Protein AF-A0A350DJM1-F1 (afdb_monomer_lite)

Sequence (103 aa):
NLIANALEPYRATESDVASVLETLDGQHKQLHQLINTVEQSQKSGNREVSVAQVHELGTLLYDHIRFEERELYPTVEKYLTEAELDAVYEASSDSIKRPDEGR

Structure (mmCIF, N/CA/C/O backbone):
data_AF-A0A350DJM1-F1
#
_entry.id   AF-A0A350DJM1-F1
#
loop_
_atom_site.group_PDB
_atom_site.id
_atom_site.type_symbol
_atom_site.label_atom_id
_atom_site.label_alt_id
_atom_site.label_comp_id
_atom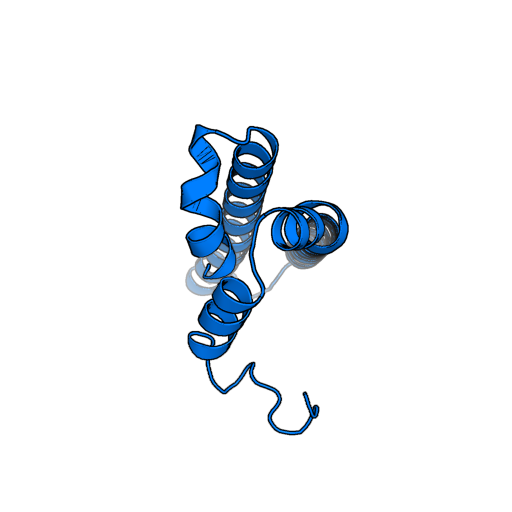_site.label_asym_id
_atom_site.label_entity_id
_atom_site.label_seq_id
_atom_site.pdbx_PDB_ins_code
_atom_site.Cartn_x
_atom_site.Cartn_y
_atom_site.Cartn_z
_atom_site.occupancy
_atom_site.B_iso_or_equiv
_atom_site.auth_seq_id
_atom_site.auth_comp_id
_atom_site.auth_asym_id
_atom_site.auth_atom_id
_atom_site.pdbx_PDB_model_num
ATOM 1 N N . ASN A 1 1 ? -6.860 -4.795 -1.250 1.00 81.75 1 ASN A N 1
ATOM 2 C CA . ASN A 1 1 ? -5.944 -4.749 -0.093 1.00 81.75 1 ASN A CA 1
ATOM 3 C C . ASN A 1 1 ? -6.802 -4.960 1.158 1.00 81.75 1 ASN A C 1
ATOM 5 O O . ASN A 1 1 ? -7.794 -4.257 1.286 1.00 81.75 1 ASN A O 1
ATOM 9 N N . LEU A 1 2 ? -6.509 -5.962 2.003 1.00 93.50 2 LEU A N 1
ATOM 10 C CA . LEU A 1 2 ? -7.354 -6.314 3.162 1.00 93.50 2 LEU A CA 1
ATOM 11 C C . LEU A 1 2 ? -7.358 -5.226 4.246 1.00 93.50 2 LEU A C 1
ATOM 13 O O . LEU A 1 2 ? -8.419 -4.905 4.769 1.00 93.50 2 LEU A O 1
ATOM 17 N N . 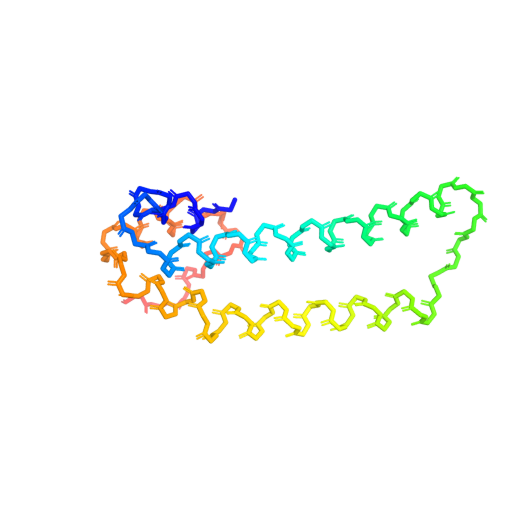ILE A 1 3 ? -6.202 -4.614 4.514 1.00 94.00 3 ILE A N 1
ATOM 18 C CA . ILE A 1 3 ? -6.065 -3.497 5.460 1.00 94.00 3 ILE A CA 1
ATOM 19 C C . ILE A 1 3 ? -6.883 -2.292 4.987 1.00 94.00 3 ILE A C 1
ATOM 21 O O . ILE A 1 3 ? -7.625 -1.705 5.768 1.00 94.00 3 ILE A O 1
ATOM 25 N N . ALA A 1 4 ? -6.806 -1.959 3.694 1.00 95.25 4 ALA A N 1
ATOM 26 C CA . ALA A 1 4 ? -7.590 -0.859 3.131 1.00 95.25 4 ALA A CA 1
ATOM 27 C C . ALA A 1 4 ? -9.102 -1.075 3.324 1.00 95.25 4 ALA A C 1
ATOM 29 O O . ALA A 1 4 ? -9.810 -0.159 3.727 1.00 95.25 4 ALA A O 1
ATOM 30 N N . ASN A 1 5 ? -9.587 -2.304 3.111 1.00 96.81 5 ASN A N 1
ATOM 31 C CA . ASN A 1 5 ? -10.994 -2.645 3.331 1.00 96.81 5 ASN A CA 1
ATOM 32 C C . ASN A 1 5 ? -11.402 -2.526 4.808 1.00 96.81 5 ASN A C 1
ATOM 34 O O . ASN A 1 5 ? -12.525 -2.118 5.089 1.00 96.81 5 ASN A O 1
ATOM 38 N N . ALA A 1 6 ? -10.511 -2.890 5.735 1.00 97.12 6 ALA A N 1
ATOM 39 C CA . ALA A 1 6 ? -10.766 -2.782 7.169 1.00 97.12 6 ALA A CA 1
ATOM 40 C C . ALA A 1 6 ? -10.805 -1.320 7.647 1.00 97.12 6 ALA A C 1
ATOM 42 O O . ALA A 1 6 ? -11.571 -0.992 8.546 1.00 97.12 6 ALA A O 1
ATOM 43 N N . LEU A 1 7 ? -10.029 -0.434 7.016 1.00 97.44 7 LEU A N 1
ATOM 44 C CA . LEU A 1 7 ? -10.022 1.002 7.307 1.00 97.44 7 LEU A CA 1
ATOM 45 C C . LEU A 1 7 ? -11.159 1.784 6.626 1.00 97.44 7 LEU A C 1
ATOM 47 O O . LEU A 1 7 ? -11.532 2.851 7.110 1.00 97.44 7 LEU A O 1
ATOM 51 N N . GLU A 1 8 ? -11.736 1.278 5.532 1.00 96.81 8 GLU A N 1
ATOM 52 C CA . GLU A 1 8 ? -12.773 1.978 4.754 1.00 96.81 8 GLU A CA 1
ATOM 53 C C . GLU A 1 8 ? -13.956 2.516 5.593 1.00 96.81 8 GLU A C 1
ATOM 55 O O . GLU A 1 8 ? -14.382 3.645 5.330 1.00 96.81 8 GLU A O 1
ATOM 60 N N . PRO A 1 9 ? -14.474 1.815 6.628 1.00 97.12 9 PRO A N 1
ATOM 61 C CA . PRO A 1 9 ? -15.548 2.340 7.475 1.00 97.12 9 PRO A CA 1
ATOM 62 C C . PRO A 1 9 ? -15.216 3.672 8.167 1.00 97.12 9 PRO A C 1
ATOM 64 O O . PRO A 1 9 ? -16.119 4.473 8.406 1.00 97.12 9 PRO A O 1
ATOM 67 N N . TYR A 1 10 ? -13.937 3.932 8.451 1.00 97.12 10 TYR A N 1
ATOM 68 C CA . TYR A 1 10 ? -13.468 5.146 9.126 1.00 97.12 10 TYR A CA 1
ATOM 69 C C . TYR A 1 10 ? -13.242 6.315 8.154 1.00 97.12 10 TYR A C 1
ATOM 71 O O . TYR A 1 10 ? -13.169 7.468 8.572 1.00 97.12 10 TYR A O 1
ATOM 79 N N . ARG A 1 11 ? -13.191 6.059 6.839 1.00 96.88 11 ARG A N 1
ATOM 80 C CA . ARG A 1 11 ? -12.838 7.049 5.807 1.00 96.88 11 ARG A CA 1
ATOM 81 C C . ARG A 1 11 ? -13.709 8.307 5.815 1.00 96.88 11 ARG A C 1
ATOM 83 O O . ARG A 1 11 ? -13.233 9.389 5.485 1.00 96.88 11 ARG A O 1
ATOM 90 N N . ALA A 1 12 ? -14.996 8.167 6.128 1.00 95.62 12 ALA A N 1
ATOM 91 C CA . ALA A 1 12 ? -15.943 9.281 6.086 1.00 95.62 12 ALA A CA 1
ATOM 92 C C . ALA A 1 12 ? -15.822 10.224 7.294 1.00 95.62 12 ALA A C 1
ATOM 94 O O . ALA A 1 12 ? -16.204 11.390 7.191 1.00 95.62 12 ALA A O 1
ATOM 95 N N . THR A 1 13 ? -15.330 9.724 8.429 1.00 96.44 13 THR A N 1
ATOM 96 C CA . THR A 1 13 ? -15.272 10.467 9.696 1.00 96.44 13 THR A CA 1
ATOM 97 C C . THR A 1 13 ? -13.851 10.867 10.080 1.00 96.44 13 THR A C 1
ATOM 99 O O . THR A 1 13 ? -13.673 11.889 10.737 1.00 96.44 13 THR A O 1
ATOM 102 N N . GLU A 1 14 ? -12.848 10.120 9.621 1.00 97.50 14 GLU A N 1
ATOM 103 C CA . GLU A 1 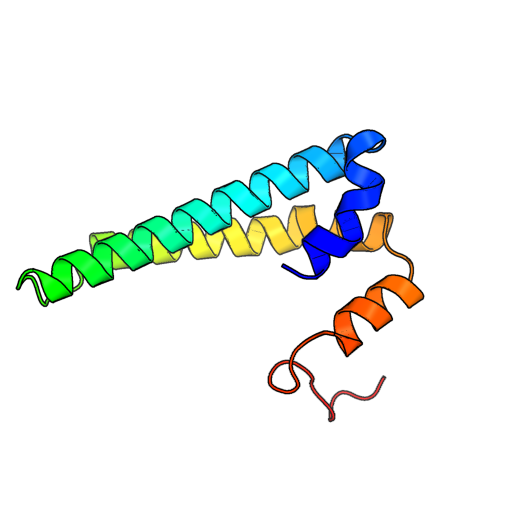14 ? -11.442 10.284 9.982 1.00 97.50 14 GLU A CA 1
ATOM 104 C C . GLU A 1 14 ? -10.631 10.737 8.758 1.00 97.50 14 GLU A C 1
ATOM 106 O O . GLU A 1 14 ? -10.364 9.975 7.824 1.00 97.50 14 GLU A O 1
ATOM 111 N N . SER A 1 15 ? -10.252 12.018 8.729 1.00 96.31 15 SER A N 1
ATOM 112 C CA . SER A 1 15 ? -9.571 12.611 7.568 1.00 96.31 15 SER A CA 1
ATOM 113 C C . SER A 1 15 ? -8.172 12.039 7.318 1.00 96.31 15 SER A C 1
ATOM 115 O O . SER A 1 15 ? -7.720 12.004 6.175 1.00 96.31 15 SER A O 1
ATOM 117 N N . ASP A 1 16 ? -7.478 11.606 8.372 1.00 96.12 16 ASP A N 1
ATOM 118 C CA . ASP A 1 16 ? -6.186 10.920 8.273 1.00 96.12 16 ASP A CA 1
ATOM 119 C C . ASP A 1 16 ? -6.339 9.544 7.609 1.00 96.12 16 ASP A C 1
ATOM 121 O O . ASP A 1 16 ? -5.581 9.236 6.690 1.00 96.12 16 ASP A O 1
ATOM 125 N N . VAL A 1 17 ? -7.377 8.776 7.960 1.00 98.06 17 VAL A N 1
ATOM 126 C CA . VAL A 1 17 ? -7.707 7.517 7.270 1.00 98.06 17 VAL A CA 1
ATOM 127 C C . VAL A 1 17 ? -7.968 7.758 5.784 1.00 98.06 17 VAL A C 1
ATOM 129 O O . VAL A 1 17 ? -7.413 7.053 4.941 1.00 98.06 17 VAL A O 1
ATOM 132 N N . ALA A 1 18 ? -8.757 8.777 5.432 1.00 98.00 18 ALA A N 1
ATOM 133 C CA . ALA A 1 18 ? -9.011 9.106 4.029 1.00 98.00 18 ALA A CA 1
ATOM 134 C C . ALA A 1 18 ? -7.722 9.429 3.253 1.00 98.00 18 ALA A C 1
ATOM 136 O O . ALA A 1 18 ? -7.526 8.915 2.151 1.00 98.00 18 ALA A O 1
ATOM 137 N N . SER A 1 19 ? -6.835 10.229 3.850 1.00 98.19 19 SER A N 1
ATOM 138 C CA . SER A 1 19 ? -5.542 10.607 3.267 1.00 98.19 19 SER A CA 1
ATOM 139 C C . SER A 1 19 ? -4.621 9.400 3.055 1.00 98.19 19 SER A C 1
ATOM 141 O O . SER A 1 19 ? -3.987 9.264 2.003 1.00 98.19 19 SER A O 1
ATOM 143 N N . VAL A 1 20 ? -4.550 8.501 4.039 1.00 98.19 20 VAL A N 1
ATOM 144 C CA . VAL A 1 20 ? -3.730 7.286 3.965 1.00 98.19 20 VAL A CA 1
ATOM 145 C C . VAL A 1 20 ? -4.252 6.336 2.885 1.00 98.19 20 VAL A C 1
ATOM 147 O O . VAL A 1 20 ? -3.466 5.834 2.083 1.00 98.19 20 VAL A O 1
ATOM 150 N N . LEU A 1 21 ? -5.570 6.132 2.798 1.00 98.25 21 LEU A N 1
ATOM 151 C CA . LEU A 1 21 ? -6.173 5.271 1.776 1.00 98.25 21 LEU A CA 1
ATOM 152 C C . LEU A 1 21 ? -5.978 5.816 0.355 1.00 98.25 21 LEU A C 1
ATOM 154 O O . LEU A 1 21 ? -5.686 5.045 -0.560 1.00 98.25 21 LEU A O 1
ATOM 158 N N . GLU A 1 22 ? -6.099 7.132 0.161 1.00 98.31 22 GLU A N 1
ATOM 159 C CA . GLU A 1 22 ? -5.837 7.772 -1.134 1.00 98.31 22 GLU A CA 1
ATOM 160 C C . GLU A 1 22 ? -4.368 7.623 -1.552 1.00 98.31 22 GLU A C 1
ATOM 162 O O . GLU A 1 22 ? -4.076 7.258 -2.694 1.00 98.31 22 GLU A O 1
ATOM 167 N N . THR A 1 23 ? -3.442 7.840 -0.615 1.00 98.38 23 THR A N 1
ATOM 168 C CA . THR A 1 23 ? -2.002 7.695 -0.872 1.00 98.38 23 THR A CA 1
ATOM 169 C C . THR A 1 23 ? -1.642 6.250 -1.221 1.00 98.38 23 THR A C 1
ATOM 171 O O . THR A 1 23 ? -0.932 6.014 -2.200 1.00 98.38 23 THR A O 1
ATOM 174 N N . LEU A 1 24 ? -2.182 5.281 -0.476 1.00 98.25 24 LEU A N 1
ATOM 175 C CA . LEU A 1 24 ? -1.976 3.853 -0.713 1.00 98.25 24 LEU A CA 1
ATOM 176 C C . LEU A 1 24 ? -2.442 3.433 -2.117 1.00 98.25 24 LEU A C 1
ATOM 178 O O . LEU A 1 24 ? -1.695 2.787 -2.855 1.00 98.25 24 LEU A O 1
ATOM 182 N N . ASP A 1 25 ? -3.657 3.830 -2.508 1.00 97.88 25 ASP A N 1
ATOM 183 C CA . ASP A 1 25 ? -4.208 3.543 -3.838 1.00 97.88 25 ASP A CA 1
ATOM 184 C C . ASP A 1 25 ? -3.375 4.197 -4.954 1.00 97.88 25 ASP A C 1
ATOM 186 O O . ASP A 1 25 ? -3.089 3.565 -5.976 1.00 97.88 25 ASP A O 1
ATOM 190 N N . GLY A 1 26 ? -2.915 5.435 -4.744 1.00 98.19 26 GLY A N 1
ATOM 191 C CA . GLY A 1 26 ? -2.021 6.136 -5.664 1.00 98.19 26 GLY A CA 1
ATOM 192 C C . GLY A 1 26 ? -0.702 5.393 -5.895 1.00 98.19 26 GLY A C 1
ATOM 193 O O . GLY A 1 26 ? -0.333 5.134 -7.044 1.00 98.19 26 GLY A O 1
ATOM 194 N N . GLN A 1 27 ? -0.026 4.986 -4.819 1.00 98.25 27 GLN A N 1
ATOM 195 C CA . GLN A 1 27 ? 1.237 4.245 -4.893 1.00 98.25 27 GLN A CA 1
ATOM 196 C C . GLN A 1 27 ? 1.064 2.874 -5.570 1.00 98.25 27 GLN A C 1
ATOM 198 O O . GLN A 1 27 ? 1.863 2.497 -6.432 1.00 98.25 27 GLN A O 1
ATOM 203 N N . HIS A 1 28 ? -0.010 2.139 -5.256 1.00 97.94 28 HIS A N 1
ATOM 204 C CA . HIS A 1 28 ? -0.313 0.851 -5.898 1.00 97.94 28 HIS A CA 1
ATOM 205 C C . HIS A 1 28 ? -0.591 1.005 -7.396 1.00 97.94 28 HIS A C 1
ATOM 207 O O . HIS A 1 28 ? -0.111 0.203 -8.201 1.00 97.94 28 HIS A O 1
ATOM 213 N N . LYS A 1 29 ? -1.306 2.060 -7.804 1.00 98.12 29 LYS A N 1
ATOM 214 C CA . LYS A 1 29 ? -1.512 2.380 -9.225 1.00 98.12 29 LYS A CA 1
ATOM 215 C C . LYS A 1 29 ? -0.196 2.663 -9.944 1.00 98.12 29 LYS A C 1
ATOM 217 O O . LYS A 1 29 ? -0.012 2.144 -11.042 1.00 98.12 29 LYS A O 1
ATOM 222 N N . GLN A 1 30 ? 0.713 3.428 -9.340 1.00 98.19 30 GLN A N 1
ATOM 223 C CA . GLN A 1 30 ? 2.028 3.718 -9.927 1.00 98.19 30 GLN A CA 1
ATOM 224 C C . GLN A 1 30 ? 2.861 2.444 -10.117 1.00 98.1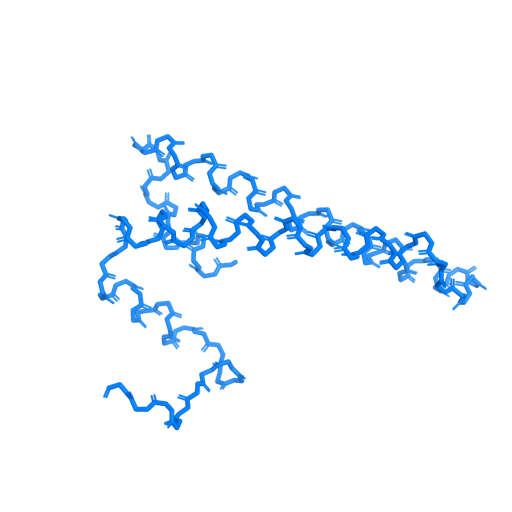9 30 GLN A C 1
ATOM 226 O O . GLN A 1 30 ? 3.379 2.205 -11.208 1.00 98.19 30 GLN A O 1
ATOM 231 N N . LEU A 1 31 ? 2.922 1.580 -9.098 1.00 97.75 31 LEU A N 1
ATOM 232 C CA . LEU A 1 31 ? 3.615 0.290 -9.185 1.00 97.75 31 LEU A CA 1
ATOM 233 C C . LEU A 1 31 ? 3.036 -0.592 -10.300 1.00 97.75 31 LEU A C 1
ATOM 235 O O . LEU A 1 31 ? 3.778 -1.095 -11.146 1.00 97.75 31 LEU A O 1
ATOM 239 N N . HIS A 1 32 ? 1.709 -0.737 -10.361 1.00 97.00 32 HIS A N 1
ATOM 240 C CA . HIS A 1 32 ? 1.056 -1.506 -11.421 1.00 97.00 32 HIS A CA 1
ATOM 241 C C . HIS A 1 32 ? 1.288 -0.907 -12.812 1.00 97.00 32 HIS A C 1
ATOM 243 O O . HIS A 1 32 ? 1.494 -1.649 -13.771 1.00 97.00 32 HIS A O 1
ATOM 249 N N . GLN A 1 33 ? 1.268 0.419 -12.951 1.00 97.62 33 GLN A N 1
ATOM 250 C CA . GLN A 1 33 ? 1.543 1.091 -14.222 1.00 97.62 33 GLN A CA 1
ATOM 251 C C . GLN A 1 33 ? 2.967 0.820 -14.712 1.00 97.62 33 GLN A C 1
ATOM 253 O O . GLN A 1 33 ? 3.144 0.507 -15.893 1.00 97.62 33 GLN A O 1
ATOM 258 N N . LEU A 1 34 ? 3.963 0.878 -13.823 1.00 96.31 34 LEU A N 1
ATOM 259 C CA . LEU A 1 34 ? 5.348 0.562 -14.168 1.00 96.31 34 LEU A CA 1
ATOM 260 C C . LEU A 1 34 ? 5.485 -0.894 -14.629 1.00 96.31 34 LEU A C 1
ATOM 262 O O . LEU A 1 34 ? 6.018 -1.145 -15.711 1.00 96.31 34 LEU A O 1
ATOM 266 N N . ILE A 1 35 ? 4.941 -1.845 -13.861 1.00 94.94 35 ILE A N 1
ATOM 267 C CA . ILE A 1 35 ? 4.975 -3.277 -14.199 1.00 94.94 35 ILE A CA 1
ATOM 268 C C . ILE A 1 35 ? 4.309 -3.524 -15.557 1.00 94.94 35 ILE A C 1
ATOM 270 O O . ILE A 1 35 ? 4.920 -4.113 -16.448 1.00 94.94 35 ILE A O 1
ATOM 274 N N . ASN A 1 36 ? 3.101 -2.994 -15.765 1.00 95.12 36 ASN A N 1
ATOM 275 C CA . ASN A 1 36 ? 2.373 -3.140 -17.026 1.00 95.12 36 ASN A CA 1
ATOM 276 C C . ASN A 1 36 ? 3.151 -2.555 -18.213 1.00 95.12 36 ASN A C 1
ATOM 278 O O . ASN A 1 36 ? 3.171 -3.147 -19.291 1.00 95.12 36 ASN A O 1
ATOM 282 N N . THR A 1 37 ? 3.815 -1.413 -18.025 1.00 92.44 37 THR A N 1
ATOM 283 C CA . THR A 1 37 ? 4.631 -0.769 -19.066 1.00 92.44 37 THR A CA 1
ATOM 284 C C . THR A 1 37 ? 5.837 -1.629 -19.444 1.00 92.44 37 THR A C 1
ATOM 286 O O . THR A 1 37 ? 6.145 -1.790 -20.631 1.00 92.44 37 THR A O 1
ATOM 289 N N . VAL A 1 38 ? 6.507 -2.223 -18.451 1.00 91.44 38 VAL A N 1
ATOM 290 C CA . VAL A 1 38 ? 7.621 -3.156 -18.671 1.00 91.44 38 VAL A CA 1
ATOM 291 C C . VAL A 1 38 ? 7.132 -4.396 -19.423 1.00 91.44 38 VAL A C 1
ATOM 293 O O . VAL A 1 38 ? 7.691 -4.740 -20.466 1.00 91.44 38 VAL A O 1
ATOM 296 N N . GLU A 1 39 ? 6.041 -5.019 -18.975 1.00 91.44 39 GLU A N 1
ATOM 297 C CA . GLU A 1 39 ? 5.476 -6.207 -19.625 1.00 91.44 39 GLU A CA 1
ATOM 298 C C . GLU A 1 39 ? 5.039 -5.945 -21.074 1.00 91.44 39 GLU A C 1
ATOM 300 O O . GLU A 1 39 ? 5.267 -6.770 -21.964 1.00 91.44 39 GLU A O 1
ATOM 305 N N . GLN A 1 40 ? 4.405 -4.799 -21.340 1.00 90.19 40 GLN A N 1
ATOM 306 C CA . GLN A 1 40 ? 3.983 -4.411 -22.689 1.00 90.19 40 GLN A CA 1
ATOM 307 C C . GLN A 1 40 ? 5.179 -4.169 -23.616 1.00 90.19 40 GLN A C 1
ATOM 309 O O . GLN A 1 40 ? 5.146 -4.575 -24.783 1.00 90.19 40 GLN A O 1
ATOM 314 N N . SER A 1 41 ? 6.253 -3.569 -23.096 1.00 87.31 41 SER A N 1
ATOM 315 C CA . SER A 1 41 ? 7.501 -3.364 -23.841 1.00 87.31 41 SER A CA 1
ATOM 316 C C . SER A 1 41 ? 8.138 -4.700 -24.233 1.00 87.31 41 SER A C 1
ATOM 318 O O . SER A 1 41 ? 8.505 -4.892 -25.396 1.00 87.31 41 SER A O 1
ATOM 320 N N . GLN A 1 42 ? 8.156 -5.665 -23.306 1.00 87.69 42 GLN A N 1
ATOM 321 C CA . GLN A 1 42 ? 8.655 -7.021 -23.552 1.00 87.69 42 GLN A CA 1
ATOM 322 C C . GLN A 1 42 ? 7.833 -7.776 -24.600 1.00 87.69 42 GLN A C 1
ATOM 324 O O . GLN A 1 42 ? 8.404 -8.420 -25.485 1.00 87.69 42 GLN A O 1
ATOM 329 N N . LYS A 1 43 ? 6.500 -7.654 -24.561 1.00 86.81 43 LYS A N 1
ATOM 330 C CA . LYS A 1 43 ? 5.600 -8.245 -25.570 1.00 86.81 43 LYS A CA 1
ATOM 331 C C . LYS A 1 43 ? 5.781 -7.623 -26.959 1.00 86.81 43 LYS A C 1
ATOM 333 O O . LYS A 1 43 ? 5.633 -8.323 -27.957 1.00 86.81 43 LYS A O 1
ATOM 338 N N . SER A 1 44 ? 6.149 -6.344 -27.029 1.00 84.69 44 SER A N 1
ATOM 339 C CA . SER A 1 44 ? 6.326 -5.590 -28.282 1.00 84.69 44 SER A CA 1
ATOM 340 C C . SER A 1 44 ? 7.708 -5.768 -28.928 1.00 84.69 44 SER A C 1
ATOM 342 O O . SER A 1 44 ? 8.033 -5.086 -29.897 1.00 84.69 44 SER A O 1
ATOM 344 N N . GLY A 1 45 ? 8.531 -6.689 -28.414 1.00 79.12 45 GLY A N 1
ATOM 345 C CA . GLY A 1 45 ? 9.842 -7.027 -28.974 1.00 79.12 45 GLY A CA 1
ATOM 346 C C . GLY A 1 45 ? 11.026 -6.317 -28.316 1.00 79.12 45 GLY A C 1
ATOM 347 O O . GLY A 1 45 ? 12.165 -6.665 -28.622 1.00 79.12 45 GLY A O 1
ATOM 348 N N . ASN A 1 46 ? 10.789 -5.400 -27.372 1.00 76.31 46 ASN A N 1
ATOM 349 C CA . ASN A 1 46 ? 11.849 -4.816 -26.557 1.00 76.31 46 ASN A CA 1
ATOM 350 C C . ASN A 1 46 ? 12.086 -5.681 -25.310 1.00 76.31 46 ASN A C 1
ATOM 352 O O . ASN A 1 46 ? 11.415 -5.528 -24.294 1.00 76.31 46 ASN A O 1
ATOM 356 N N . ARG A 1 47 ? 12.999 -6.651 -25.410 1.00 74.81 47 ARG A N 1
ATOM 357 C CA . ARG A 1 47 ? 13.176 -7.701 -24.389 1.00 74.81 47 ARG A CA 1
ATOM 358 C C . ARG A 1 47 ? 13.973 -7.267 -23.160 1.00 74.81 47 ARG A C 1
ATOM 360 O O . ARG A 1 47 ? 13.961 -7.990 -22.165 1.00 74.81 47 ARG A O 1
ATOM 367 N N . GLU A 1 48 ? 14.662 -6.134 -23.223 1.00 86.44 48 GLU A N 1
ATOM 368 C CA . GLU A 1 48 ? 15.556 -5.695 -22.156 1.00 86.44 48 GLU A CA 1
ATOM 369 C C . GLU A 1 48 ? 14.844 -4.774 -21.165 1.00 86.44 48 GLU A C 1
ATOM 371 O O . GLU A 1 48 ? 14.191 -3.801 -21.542 1.00 86.44 48 GLU A O 1
ATOM 376 N N . VAL A 1 49 ? 15.002 -5.082 -19.877 1.00 90.38 49 VAL A N 1
ATOM 377 C CA . VAL A 1 49 ? 14.637 -4.174 -18.789 1.00 90.38 49 VAL A CA 1
ATOM 378 C C . VAL A 1 49 ? 15.751 -3.143 -18.657 1.00 90.38 49 VAL A C 1
ATOM 380 O O . VAL A 1 49 ? 16.915 -3.490 -18.463 1.00 90.38 49 VAL A O 1
ATOM 383 N N . SER A 1 50 ? 15.398 -1.868 -18.768 1.00 91.75 50 SER A N 1
ATOM 384 C CA . SER A 1 50 ? 16.359 -0.773 -18.664 1.00 91.75 50 SER A CA 1
ATOM 385 C C . SER A 1 50 ? 16.747 -0.487 -17.211 1.00 91.75 50 SER A C 1
ATOM 387 O O . SER A 1 50 ? 15.954 -0.657 -16.285 1.00 91.75 50 SER A O 1
ATOM 389 N N . VAL A 1 51 ? 17.955 0.048 -17.013 1.00 94.25 51 VAL A N 1
ATOM 390 C CA . VAL A 1 51 ? 18.420 0.536 -15.700 1.00 94.25 51 VAL A CA 1
ATOM 391 C C . VAL A 1 51 ? 17.465 1.585 -15.119 1.00 94.25 51 VAL A C 1
ATOM 393 O O . VAL A 1 51 ? 17.225 1.589 -13.915 1.00 94.25 51 VAL A O 1
ATOM 396 N N . ALA A 1 52 ? 16.880 2.437 -15.966 1.00 93.75 52 ALA A N 1
ATOM 397 C CA . ALA A 1 52 ? 15.913 3.446 -15.544 1.00 93.75 52 ALA A CA 1
ATOM 398 C C . ALA A 1 52 ? 14.648 2.816 -14.937 1.00 93.75 52 ALA A C 1
ATOM 400 O O . ALA A 1 52 ? 14.221 3.241 -13.870 1.00 93.75 52 ALA A O 1
ATOM 401 N N . GLN A 1 53 ? 14.108 1.758 -1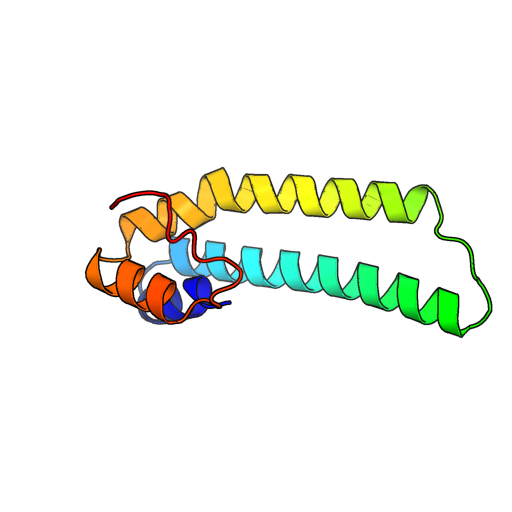5.554 1.00 94.44 53 GLN A N 1
ATOM 402 C CA . GLN A 1 53 ? 12.943 1.033 -15.026 1.00 94.44 53 GLN A CA 1
ATOM 403 C C . GLN A 1 53 ? 13.247 0.346 -13.689 1.00 94.44 53 GLN A C 1
ATOM 405 O O . GLN A 1 53 ? 12.412 0.356 -12.788 1.00 94.44 53 GLN A O 1
ATOM 410 N N . VAL A 1 54 ? 14.447 -0.225 -13.532 1.00 95.44 54 VAL A N 1
ATOM 411 C CA . VAL A 1 54 ? 14.872 -0.825 -12.253 1.00 95.44 54 VAL A CA 1
ATOM 412 C C . VAL A 1 54 ? 15.001 0.242 -11.168 1.00 95.44 54 VAL A C 1
ATOM 414 O O . VAL A 1 54 ? 14.550 0.032 -10.044 1.00 95.44 54 VAL A O 1
ATOM 417 N N . HIS A 1 55 ? 15.598 1.389 -11.497 1.00 97.75 55 HIS A N 1
ATOM 418 C CA . HIS A 1 55 ? 15.733 2.499 -10.559 1.00 97.75 55 HIS A CA 1
ATOM 419 C C . HIS A 1 55 ? 14.363 3.043 -10.136 1.00 97.75 55 HIS A C 1
ATOM 421 O O . HIS A 1 55 ? 14.129 3.243 -8.949 1.00 97.75 55 HIS A O 1
ATOM 427 N N . GLU A 1 56 ? 13.447 3.237 -11.085 1.00 97.56 56 GLU A N 1
ATOM 428 C CA . GLU A 1 56 ? 12.083 3.696 -10.813 1.00 97.56 56 GLU A CA 1
ATOM 429 C C . GLU A 1 56 ? 11.324 2.722 -9.905 1.00 97.56 56 GLU A C 1
ATOM 431 O O . GLU A 1 56 ? 10.732 3.149 -8.915 1.00 97.56 56 GLU A O 1
ATOM 436 N N . LEU A 1 57 ? 11.420 1.412 -10.164 1.00 97.44 57 LEU A N 1
ATOM 437 C CA . LEU A 1 57 ? 10.837 0.395 -9.286 1.00 97.44 57 LEU A CA 1
ATOM 438 C C . LEU A 1 57 ? 11.422 0.477 -7.871 1.00 97.44 57 LEU A C 1
ATOM 440 O O . LEU A 1 57 ? 10.678 0.428 -6.894 1.00 97.44 57 LEU A O 1
ATOM 444 N N . GLY A 1 58 ? 12.745 0.622 -7.760 1.00 97.88 58 GLY A N 1
ATOM 445 C CA . GLY A 1 58 ? 13.428 0.769 -6.478 1.00 97.88 58 GLY A CA 1
ATOM 446 C C . GLY A 1 58 ? 12.951 1.993 -5.695 1.00 97.88 58 GLY A C 1
ATOM 447 O O . GLY A 1 58 ? 12.691 1.882 -4.500 1.00 97.88 58 GLY A O 1
ATOM 448 N N . THR A 1 59 ? 12.782 3.137 -6.363 1.00 98.25 59 THR A N 1
ATOM 449 C CA . THR A 1 59 ? 12.237 4.357 -5.750 1.00 98.25 59 THR A CA 1
ATOM 450 C C . THR A 1 59 ? 10.792 4.161 -5.297 1.00 98.25 59 THR A C 1
ATOM 452 O O . THR A 1 59 ? 10.492 4.421 -4.136 1.00 98.25 59 THR A O 1
ATOM 455 N N . LEU A 1 60 ? 9.916 3.635 -6.161 1.00 98.38 60 LEU A N 1
ATOM 456 C CA . LEU A 1 60 ? 8.508 3.416 -5.814 1.00 98.38 60 LEU A CA 1
ATOM 457 C C . LEU A 1 60 ? 8.350 2.456 -4.630 1.00 98.38 60 LEU A C 1
ATOM 459 O O . LEU A 1 60 ? 7.566 2.731 -3.728 1.00 98.38 60 LEU A O 1
ATOM 463 N N . LEU A 1 61 ? 9.106 1.354 -4.599 1.00 98.44 61 LEU A N 1
ATOM 464 C CA . LEU A 1 61 ? 9.069 0.408 -3.480 1.00 98.44 61 LEU A CA 1
ATOM 465 C C . LEU A 1 61 ? 9.608 1.025 -2.189 1.00 98.44 61 LEU A C 1
ATOM 467 O O . LEU A 1 61 ? 9.035 0.810 -1.125 1.00 98.44 61 LEU A O 1
ATOM 471 N N . TYR A 1 62 ? 10.692 1.796 -2.273 1.00 98.38 62 TYR A N 1
ATOM 472 C CA . TYR A 1 62 ? 11.261 2.481 -1.116 1.00 98.38 62 TYR A CA 1
ATOM 473 C C . TYR A 1 62 ? 10.274 3.471 -0.494 1.00 98.38 62 TYR A C 1
ATOM 475 O O . TYR A 1 62 ? 10.068 3.457 0.722 1.00 98.38 62 TYR A O 1
ATOM 483 N N . ASP A 1 63 ? 9.653 4.306 -1.325 1.00 98.31 63 ASP A N 1
ATOM 484 C CA . ASP A 1 63 ? 8.674 5.293 -0.877 1.00 98.31 63 ASP A CA 1
ATOM 485 C C . ASP A 1 63 ? 7.408 4.612 -0.344 1.00 98.31 63 ASP A C 1
ATOM 487 O O . ASP A 1 63 ? 6.867 5.035 0.679 1.00 98.31 63 ASP A O 1
ATOM 491 N N . HIS A 1 64 ? 6.974 3.524 -0.987 1.00 98.38 64 HIS A N 1
ATOM 492 C CA . HIS A 1 64 ? 5.816 2.744 -0.563 1.00 98.38 64 HIS A CA 1
ATOM 493 C C . HIS A 1 64 ? 6.020 2.101 0.812 1.00 98.38 64 HIS A C 1
ATOM 495 O O . HIS A 1 64 ? 5.226 2.346 1.715 1.00 98.38 64 HIS A O 1
ATOM 501 N N . ILE A 1 65 ? 7.120 1.368 1.015 1.00 98.12 65 ILE A N 1
ATOM 502 C CA . ILE A 1 65 ? 7.418 0.715 2.300 1.00 98.12 65 ILE A CA 1
ATOM 503 C C . ILE A 1 65 ? 7.530 1.754 3.419 1.00 98.12 65 ILE A C 1
ATOM 505 O O . ILE A 1 65 ? 6.977 1.574 4.500 1.00 98.12 65 ILE A O 1
ATOM 509 N N . ARG A 1 66 ? 8.198 2.887 3.166 1.00 98.44 66 ARG A N 1
ATOM 510 C CA . ARG A 1 66 ? 8.300 3.949 4.176 1.00 98.44 66 ARG A CA 1
ATOM 511 C C . ARG A 1 66 ? 6.971 4.589 4.518 1.00 98.44 66 ARG A C 1
ATOM 513 O O . ARG A 1 66 ? 6.776 4.964 5.671 1.00 98.44 66 ARG A O 1
ATOM 520 N N . PHE A 1 67 ? 6.104 4.766 3.531 1.00 98.62 67 PHE A N 1
ATOM 521 C CA . PHE A 1 67 ? 4.752 5.240 3.768 1.00 98.62 67 PHE A CA 1
ATOM 522 C C . PHE A 1 67 ? 3.964 4.231 4.611 1.00 98.62 67 PHE A C 1
ATOM 524 O O . PHE A 1 67 ? 3.310 4.629 5.573 1.00 98.62 67 PHE A O 1
ATOM 531 N N . GLU A 1 68 ? 4.079 2.934 4.313 1.00 98.06 68 GLU A N 1
ATOM 532 C CA . GLU A 1 68 ? 3.414 1.901 5.102 1.00 98.06 68 GLU A CA 1
ATOM 533 C C . GLU A 1 68 ? 3.868 1.930 6.568 1.00 98.06 68 GLU A C 1
ATOM 535 O O . GLU A 1 68 ? 3.044 2.004 7.475 1.00 98.06 68 GLU A O 1
ATOM 540 N N . GLU A 1 69 ? 5.181 1.966 6.800 1.00 98.38 69 GLU A N 1
ATOM 541 C CA . GLU A 1 69 ? 5.773 1.977 8.142 1.00 98.38 69 GLU A CA 1
ATOM 542 C C . GLU A 1 69 ? 5.448 3.234 8.958 1.00 98.38 69 GLU A C 1
ATOM 544 O O . GLU A 1 69 ? 5.315 3.158 10.179 1.00 98.38 69 GLU A O 1
ATOM 549 N N . ARG A 1 70 ? 5.375 4.403 8.313 1.00 98.25 70 ARG A N 1
ATOM 550 C CA . ARG A 1 70 ? 5.269 5.698 9.009 1.00 98.25 70 ARG A CA 1
ATOM 551 C C . ARG A 1 70 ? 3.855 6.233 9.118 1.00 98.25 70 ARG A C 1
ATOM 553 O O . ARG A 1 70 ? 3.586 6.991 10.042 1.00 98.25 70 ARG A O 1
ATOM 560 N N . GLU A 1 71 ? 2.989 5.860 8.186 1.00 98.38 71 GLU A N 1
ATOM 561 C CA . GLU A 1 71 ? 1.645 6.420 8.081 1.00 98.38 71 GLU A CA 1
ATOM 562 C C . GLU A 1 71 ? 0.598 5.306 8.156 1.00 98.38 71 GLU A C 1
ATOM 564 O O . GLU A 1 71 ? -0.230 5.314 9.064 1.00 98.38 71 GLU A O 1
ATOM 569 N N . LEU A 1 72 ? 0.661 4.298 7.272 1.00 98.25 72 LEU A N 1
ATOM 570 C CA . LEU A 1 72 ? -0.380 3.263 7.206 1.00 98.25 72 LEU A CA 1
ATOM 571 C C . LEU A 1 72 ? -0.476 2.444 8.494 1.00 98.25 72 LEU A C 1
ATOM 573 O O . LEU A 1 72 ? -1.559 2.359 9.064 1.00 98.25 72 LEU A O 1
ATOM 577 N N . TYR A 1 73 ? 0.616 1.824 8.947 1.00 97.50 73 TYR A N 1
ATOM 578 C CA . TYR A 1 73 ? 0.580 0.950 10.121 1.00 97.50 73 TYR A CA 1
ATOM 579 C C . TYR A 1 73 ? 0.237 1.710 11.409 1.00 97.50 73 TYR A C 1
ATOM 581 O O . TYR A 1 73 ? -0.632 1.235 12.138 1.00 97.50 73 TYR A O 1
ATOM 589 N N . PRO A 1 74 ? 0.759 2.927 11.658 1.00 98.38 74 PRO A N 1
ATOM 590 C CA . PRO A 1 74 ? 0.277 3.749 12.768 1.00 98.38 74 PRO A CA 1
ATOM 591 C C . PRO A 1 74 ? -1.220 4.083 12.689 1.00 98.38 74 PRO A C 1
ATOM 593 O O . PRO A 1 74 ? -1.911 4.059 13.707 1.00 98.38 74 PRO A O 1
ATOM 596 N N . THR A 1 75 ? -1.759 4.366 11.498 1.00 98.19 75 THR A N 1
ATOM 597 C CA . THR A 1 75 ? -3.208 4.560 11.317 1.00 98.19 75 THR A CA 1
ATOM 598 C C . THR A 1 75 ? -3.984 3.271 11.594 1.00 98.19 75 THR A C 1
ATOM 600 O O . THR A 1 75 ? -5.021 3.312 12.252 1.00 98.19 75 THR A O 1
ATOM 603 N N . VAL A 1 76 ? -3.475 2.122 11.151 1.00 97.75 76 VAL A N 1
ATOM 604 C CA . VAL A 1 76 ? -4.063 0.807 11.436 1.00 97.75 76 VAL A CA 1
ATOM 605 C C . VAL A 1 76 ? -4.128 0.543 12.939 1.00 97.75 76 VAL A C 1
ATOM 607 O O . VAL A 1 76 ? -5.203 0.231 13.437 1.00 97.75 76 VAL A O 1
ATOM 610 N N . GLU A 1 77 ? -3.027 0.727 13.668 1.00 96.75 77 GLU A N 1
ATOM 611 C CA . GLU A 1 77 ? -2.969 0.526 15.124 1.00 96.75 77 GLU A CA 1
ATOM 612 C C . GLU A 1 77 ? -3.880 1.489 15.894 1.00 96.75 77 GLU A C 1
ATOM 614 O O . GLU A 1 77 ? -4.413 1.148 16.949 1.00 96.75 77 GLU A O 1
ATOM 619 N N . LYS A 1 78 ? -4.064 2.706 15.373 1.00 97.62 78 LYS A N 1
ATOM 620 C CA . LYS A 1 78 ? -4.917 3.722 15.991 1.00 97.62 78 LYS A CA 1
ATOM 621 C C . LYS A 1 78 ? -6.407 3.395 15.872 1.00 97.62 78 LYS A C 1
ATOM 623 O O . LYS A 1 78 ? -7.156 3.709 16.797 1.00 97.62 78 LYS A O 1
ATOM 628 N N . TYR A 1 79 ? -6.840 2.841 14.738 1.00 97.81 79 TYR A N 1
ATOM 629 C CA . TYR A 1 79 ? -8.264 2.711 14.410 1.00 97.81 79 TYR A CA 1
ATOM 630 C C . TYR A 1 79 ? -8.797 1.282 14.426 1.00 97.81 79 TYR A C 1
ATOM 632 O O . TYR A 1 79 ? -9.977 1.102 14.716 1.00 97.81 79 TYR A O 1
ATOM 640 N N . LEU A 1 80 ? -7.974 0.276 14.128 1.00 97.44 80 LEU A N 1
ATOM 641 C CA . LEU A 1 80 ? -8.426 -1.111 14.113 1.00 97.44 80 LEU A CA 1
ATOM 642 C C . LEU A 1 80 ? -8.266 -1.754 15.486 1.00 97.44 80 LEU A C 1
ATOM 644 O O . LEU A 1 80 ? -7.229 -1.667 16.142 1.00 97.44 80 LEU A O 1
ATOM 648 N N . THR A 1 81 ? -9.311 -2.451 15.900 1.00 97.00 81 THR A N 1
ATOM 649 C CA . THR A 1 81 ? -9.299 -3.320 17.071 1.00 97.00 81 THR A CA 1
ATOM 650 C C . THR A 1 81 ? -8.530 -4.609 16.791 1.00 97.00 81 THR A C 1
ATOM 652 O O . THR A 1 81 ? -8.402 -5.047 15.649 1.00 97.00 81 THR A O 1
ATOM 655 N N . GLU A 1 82 ? -8.082 -5.282 17.851 1.00 95.94 82 GLU A N 1
ATOM 656 C CA . GLU A 1 82 ? -7.427 -6.593 17.748 1.00 95.94 82 GLU A CA 1
ATOM 657 C C . GLU A 1 82 ? -8.294 -7.618 16.997 1.00 95.94 82 GLU A C 1
ATOM 659 O O . GLU A 1 82 ? -7.797 -8.331 16.133 1.00 95.94 82 GLU A O 1
ATOM 664 N N . ALA A 1 83 ? -9.612 -7.614 17.224 1.00 96.50 83 ALA A N 1
ATOM 665 C CA . ALA A 1 83 ? -10.540 -8.492 16.513 1.00 96.50 83 ALA A CA 1
ATOM 666 C C . ALA A 1 83 ? -10.613 -8.199 15.000 1.00 96.50 83 ALA A C 1
ATOM 668 O O . ALA A 1 83 ? -10.756 -9.120 14.196 1.00 96.50 83 ALA A O 1
ATOM 669 N N . GLU A 1 84 ? -10.515 -6.930 14.595 1.00 96.56 84 GLU A N 1
ATOM 670 C CA . GLU A 1 84 ? -10.464 -6.549 13.178 1.00 96.56 84 GLU A CA 1
ATOM 671 C C . GLU A 1 84 ? -9.119 -6.934 12.546 1.00 96.56 84 GLU A C 1
ATOM 673 O O . GLU A 1 84 ? -9.094 -7.425 11.416 1.00 96.56 84 GLU A O 1
ATOM 678 N N . LEU A 1 85 ? -8.013 -6.782 13.281 1.00 95.69 85 LEU A N 1
ATOM 679 C CA . LEU A 1 85 ? -6.683 -7.223 12.847 1.00 95.69 85 LEU A CA 1
ATOM 680 C C . LEU A 1 85 ? -6.610 -8.745 12.691 1.00 95.69 85 LEU A C 1
ATOM 682 O O . LEU A 1 85 ? -6.103 -9.236 11.682 1.00 95.69 85 LEU A O 1
ATOM 686 N N . ASP A 1 86 ? -7.177 -9.495 13.634 1.00 94.19 86 ASP A N 1
ATOM 687 C CA . ASP A 1 86 ? -7.286 -10.949 13.544 1.00 94.19 86 ASP A CA 1
ATOM 688 C C . ASP A 1 86 ? -8.128 -11.369 12.339 1.00 94.19 86 ASP A C 1
ATOM 690 O O . ASP A 1 86 ? -7.739 -12.276 11.606 1.00 94.19 86 ASP A O 1
ATOM 694 N N . ALA A 1 87 ? -9.241 -10.682 12.062 1.00 94.75 87 ALA A N 1
ATOM 695 C CA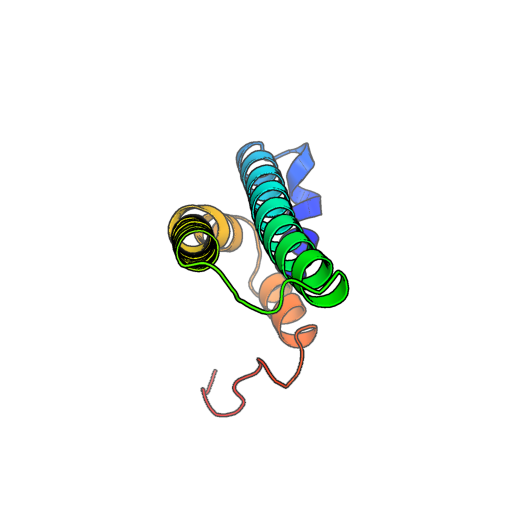 . ALA A 1 87 ? -10.043 -10.955 10.872 1.00 94.75 87 ALA A CA 1
ATOM 696 C C . ALA A 1 87 ? -9.256 -10.713 9.569 1.00 94.75 87 ALA A C 1
ATOM 698 O O . ALA A 1 87 ? -9.362 -11.503 8.626 1.00 94.75 87 ALA A O 1
ATOM 699 N N . VAL A 1 88 ? -8.435 -9.658 9.516 1.00 94.25 88 VAL A N 1
ATOM 700 C CA . VAL A 1 88 ? -7.522 -9.395 8.389 1.00 94.25 88 VAL A CA 1
ATOM 701 C C . VAL A 1 88 ? -6.471 -10.502 8.261 1.00 94.25 88 VAL A C 1
ATOM 703 O O . VAL A 1 88 ? -6.218 -10.981 7.151 1.00 94.25 88 VAL A O 1
ATOM 706 N N . TYR A 1 89 ? -5.881 -10.943 9.374 1.00 92.38 89 TYR A N 1
ATOM 707 C CA . TYR A 1 89 ? -4.914 -12.038 9.383 1.00 92.38 89 TYR A CA 1
ATOM 708 C C . TYR A 1 89 ? -5.546 -13.343 8.889 1.00 92.38 89 TYR A C 1
ATOM 710 O O . TYR A 1 89 ? -5.011 -13.982 7.985 1.00 92.38 89 TYR A O 1
ATOM 718 N N . GLU A 1 90 ? -6.720 -13.716 9.400 1.00 92.44 90 GLU A N 1
ATOM 719 C CA . GLU A 1 90 ? -7.405 -14.947 9.001 1.00 92.44 90 GLU A CA 1
ATOM 720 C C . GLU A 1 90 ? -7.828 -14.939 7.527 1.00 92.44 90 GLU A C 1
ATOM 722 O O . GLU A 1 90 ? -7.744 -15.976 6.864 1.00 92.44 90 GLU A O 1
ATOM 727 N N . ALA A 1 91 ? -8.197 -13.775 6.984 1.00 93.25 91 ALA A N 1
ATOM 728 C CA . ALA A 1 91 ? -8.507 -13.598 5.565 1.00 93.25 91 ALA A CA 1
ATOM 729 C C . ALA A 1 91 ? -7.266 -13.568 4.648 1.00 93.25 91 ALA A C 1
ATOM 731 O O . ALA A 1 91 ? -7.409 -13.658 3.424 1.00 93.25 91 ALA A O 1
ATOM 732 N N . SER A 1 92 ? -6.059 -13.425 5.204 1.00 91.38 92 SER A N 1
ATOM 733 C CA . SER A 1 92 ? -4.809 -13.429 4.435 1.00 91.38 92 SER A CA 1
ATOM 734 C C . SER A 1 92 ? -4.478 -14.833 3.921 1.00 91.38 92 SER A C 1
ATOM 736 O O . SER A 1 92 ? -4.883 -15.837 4.508 1.00 91.38 92 SER A O 1
ATOM 738 N N . SER A 1 93 ? -3.739 -14.935 2.811 1.00 89.06 93 SER A N 1
ATOM 739 C CA . SER A 1 93 ? -3.382 -16.245 2.259 1.00 89.06 93 SER A CA 1
ATOM 740 C C . SER A 1 93 ? -2.371 -16.981 3.139 1.00 89.06 93 SER A C 1
ATOM 742 O O . SER A 1 93 ? -1.464 -16.372 3.707 1.00 89.06 93 SER A O 1
ATOM 744 N N . ASP A 1 94 ? -2.471 -18.311 3.177 1.00 84.88 94 ASP A N 1
ATOM 745 C CA . ASP A 1 94 ? -1.599 -19.167 3.996 1.00 84.88 94 ASP A CA 1
ATOM 746 C C . ASP A 1 94 ? -0.106 -19.002 3.675 1.00 84.88 94 ASP A C 1
ATOM 748 O O . ASP A 1 94 ? 0.737 -19.211 4.536 1.00 84.88 94 ASP A O 1
ATOM 752 N N . SER A 1 95 ? 0.236 -18.562 2.458 1.00 81.88 95 SER A N 1
ATOM 753 C CA . SER A 1 95 ? 1.614 -18.249 2.052 1.00 81.88 95 SER A CA 1
ATOM 754 C C . SER A 1 95 ? 2.262 -17.093 2.824 1.00 81.88 95 SER A C 1
ATOM 756 O O . SER A 1 95 ? 3.480 -16.939 2.766 1.00 81.88 95 SER A O 1
ATOM 758 N N . ILE A 1 96 ? 1.461 -16.263 3.493 1.00 77.94 96 ILE A N 1
ATOM 759 C CA . ILE A 1 96 ? 1.899 -15.078 4.245 1.00 77.94 96 ILE A CA 1
ATOM 760 C C . ILE A 1 96 ? 1.759 -15.318 5.753 1.00 77.94 96 ILE A C 1
ATOM 762 O O . ILE A 1 96 ? 2.444 -14.680 6.551 1.00 77.94 96 ILE A O 1
ATOM 766 N N . LYS A 1 97 ? 0.899 -16.262 6.154 1.00 80.06 97 LYS A N 1
ATOM 767 C CA . LYS A 1 97 ? 0.765 -16.690 7.545 1.00 80.06 97 LYS A CA 1
ATOM 768 C C . LYS A 1 97 ? 2.032 -17.439 7.949 1.00 80.06 97 LYS A C 1
ATOM 770 O O . LYS A 1 97 ? 2.454 -18.375 7.275 1.00 80.06 97 LYS A O 1
ATOM 775 N N . ARG A 1 98 ? 2.651 -17.024 9.053 1.00 72.94 98 ARG A N 1
ATOM 776 C CA . ARG A 1 98 ? 3.772 -17.738 9.670 1.00 72.94 98 ARG A CA 1
ATOM 777 C C . ARG A 1 98 ? 3.225 -18.621 10.793 1.00 72.94 98 ARG A C 1
ATOM 779 O O . ARG A 1 98 ? 3.021 -18.105 11.886 1.00 72.94 98 ARG A O 1
ATOM 786 N N . PRO A 1 99 ? 2.965 -19.920 10.553 1.00 59.22 99 PRO A N 1
ATOM 787 C CA . PRO A 1 99 ? 2.435 -20.814 11.587 1.00 59.22 99 PRO A CA 1
ATOM 788 C C . PRO A 1 99 ? 3.418 -21.039 12.749 1.00 59.22 99 PRO A C 1
ATOM 790 O O . PRO A 1 99 ? 3.000 -21.477 13.818 1.00 59.22 99 PRO A O 1
ATOM 793 N N . ASP A 1 100 ? 4.701 -20.720 12.547 1.00 59.41 100 ASP A N 1
ATOM 794 C CA . ASP A 1 100 ? 5.791 -21.022 13.481 1.00 59.41 100 ASP A CA 1
ATOM 795 C C . ASP A 1 100 ? 6.181 -19.835 14.384 1.00 59.41 100 ASP A C 1
ATOM 797 O O . ASP A 1 100 ? 6.958 -19.999 15.326 1.00 59.41 100 ASP A O 1
ATOM 801 N N . GLU A 1 101 ? 5.655 -18.635 14.125 1.00 55.06 101 GLU A N 1
ATOM 802 C CA . GLU A 1 101 ? 5.799 -17.492 15.030 1.00 55.06 101 GLU A CA 1
ATOM 803 C C . GLU A 1 101 ? 4.640 -17.545 16.026 1.00 55.06 101 GLU A C 1
ATOM 805 O O . GLU A 1 101 ? 3.528 -17.109 15.742 1.00 55.06 101 GLU A O 1
ATOM 810 N N . GLY A 1 102 ? 4.892 -18.187 17.171 1.00 51.56 102 GLY A N 1
ATOM 811 C CA . GLY A 1 102 ? 3.915 -18.330 18.246 1.00 51.56 102 GLY A CA 1
ATOM 812 C C . GLY A 1 102 ? 3.305 -16.983 18.636 1.00 51.56 102 GLY A C 1
ATOM 813 O O . GLY A 1 102 ? 4.038 -16.060 18.993 1.00 51.56 102 GLY A O 1
ATOM 814 N N . ARG A 1 103 ? 1.973 -16.905 18.548 1.00 53.97 103 ARG A N 1
ATOM 815 C CA . ARG A 1 103 ? 1.156 -15.882 19.212 1.00 53.97 103 ARG A CA 1
ATOM 816 C C . ARG A 1 103 ? 1.298 -16.006 20.730 1.00 53.97 103 ARG A C 1
ATOM 818 O O . ARG A 1 103 ? 1.252 -17.158 21.225 1.00 53.97 103 ARG A O 1
#

Radius of gyration: 17.06 Å; chains: 1; bounding box: 34×34×48 Å

pLDDT: mean 92.39, std 10.07, range [51.56, 98.62]

Secondary structure (DSSP, 8-state):
-HHHHHHGGGTTT-HHHHHHHHHHHHHHHHHHHHHHHHHHHHHTT--PPPHHHHHHHHHHHHHHHHHIIIIIHHHHHHH--HHHHHHHHHHS-TTT--TTS--

Foldseek 3Di:
DLLLVLLVVCCVPDVLSVVLSVVLVVLVVQLVVLVVVLVVCCVVVNVDDDPVSVVSNVVSVVVNVVSCVPRVVVVSVVPDDPVSVVVSLVPDDPVPDDPPPDD